Protein AF-A0A925IV11-F1 (afdb_monomer)

Structure (mmCIF, N/CA/C/O backbone):
data_AF-A0A925IV11-F1
#
_entry.id   AF-A0A925IV11-F1
#
loop_
_atom_site.group_PDB
_atom_site.id
_atom_site.type_symbol
_atom_site.label_atom_id
_atom_site.label_alt_id
_atom_site.label_comp_id
_atom_site.label_asym_id
_atom_site.label_entity_id
_atom_site.label_seq_id
_atom_site.pdbx_PDB_ins_code
_atom_site.Cartn_x
_atom_site.Cartn_y
_atom_site.Cartn_z
_atom_site.occupancy
_atom_site.B_iso_or_equiv
_atom_site.auth_seq_id
_atom_site.auth_comp_id
_atom_site.auth_asym_id
_atom_site.auth_atom_id
_atom_site.pdbx_PDB_model_num
ATOM 1 N N . ILE A 1 1 ? -16.206 -3.346 12.382 1.00 79.75 1 ILE A N 1
ATOM 2 C CA . ILE A 1 1 ? -15.760 -1.952 12.621 1.00 79.75 1 ILE A CA 1
ATOM 3 C C . ILE A 1 1 ? -15.870 -1.695 14.114 1.00 79.75 1 ILE A C 1
ATOM 5 O O . ILE A 1 1 ? -16.831 -2.162 14.714 1.00 79.75 1 ILE A O 1
ATOM 9 N N . PHE A 1 2 ? -14.886 -1.026 14.702 1.00 83.12 2 PHE A N 1
ATOM 10 C CA . PHE A 1 2 ? -14.838 -0.677 16.117 1.00 83.12 2 PHE A CA 1
ATOM 11 C C . PHE A 1 2 ? -14.960 0.840 16.259 1.00 83.12 2 PHE A C 1
ATOM 13 O O . PHE A 1 2 ? -14.288 1.586 15.542 1.00 83.12 2 PHE A O 1
ATOM 20 N N . MET A 1 3 ? -15.830 1.280 17.166 1.00 88.00 3 MET A N 1
ATOM 21 C CA . MET A 1 3 ? -16.155 2.688 17.392 1.00 88.00 3 MET A CA 1
ATOM 22 C C . MET A 1 3 ? -15.732 3.107 18.800 1.00 88.00 3 MET A C 1
ATOM 24 O O . MET A 1 3 ? -15.910 2.343 19.749 1.00 88.00 3 MET A O 1
ATOM 28 N N . LYS A 1 4 ? -15.252 4.341 18.948 1.00 81.88 4 LYS A N 1
ATOM 29 C CA . LYS A 1 4 ? -14.971 4.987 20.235 1.00 81.88 4 LYS A CA 1
ATOM 30 C C . LYS A 1 4 ? -15.491 6.420 20.188 1.00 81.88 4 LYS A C 1
ATOM 32 O O . LYS A 1 4 ? -15.199 7.143 19.245 1.00 81.88 4 LYS A O 1
ATOM 37 N N . GLU A 1 5 ? -16.308 6.816 21.167 1.00 83.12 5 GLU A N 1
ATOM 38 C CA . GLU A 1 5 ? -16.880 8.178 21.244 1.00 83.12 5 GLU A CA 1
ATOM 39 C C . GLU A 1 5 ? -17.572 8.631 19.939 1.00 83.12 5 GLU A C 1
ATOM 41 O O . GLU A 1 5 ? -17.411 9.760 19.482 1.00 83.12 5 GLU A O 1
ATOM 46 N N . LYS A 1 6 ? -18.337 7.725 19.310 1.00 82.62 6 LYS A N 1
ATOM 47 C CA . LYS A 1 6 ? -19.011 7.932 18.009 1.00 82.62 6 LYS A CA 1
ATOM 48 C C . LYS A 1 6 ? -18.069 8.195 16.818 1.00 82.62 6 LYS A C 1
ATOM 50 O O . LYS A 1 6 ? -18.542 8.542 15.742 1.00 82.62 6 LYS A O 1
ATOM 55 N N . LYS A 1 7 ? -16.762 7.979 16.971 1.00 83.56 7 LYS A N 1
ATOM 56 C CA . LYS A 1 7 ? -15.768 8.013 15.890 1.00 83.56 7 LYS A CA 1
ATOM 57 C C . LYS A 1 7 ? -15.284 6.599 15.576 1.00 83.56 7 LYS A C 1
ATOM 59 O O . LYS A 1 7 ? -15.275 5.733 16.453 1.00 83.56 7 LYS A O 1
ATOM 64 N N . VAL A 1 8 ? -14.897 6.357 14.325 1.00 84.00 8 VAL A N 1
ATOM 65 C CA . VAL A 1 8 ? -14.253 5.095 13.935 1.00 84.00 8 VAL A CA 1
ATOM 66 C C . VAL A 1 8 ? -12.889 5.034 14.615 1.00 84.00 8 VAL A C 1
ATOM 68 O O . VAL A 1 8 ? -12.114 5.981 14.516 1.00 84.00 8 VAL A O 1
ATOM 71 N N . ASP A 1 9 ? -12.619 3.937 15.316 1.00 88.00 9 ASP A N 1
ATOM 72 C CA . ASP A 1 9 ? -11.349 3.680 16.005 1.00 88.00 9 ASP A CA 1
ATOM 73 C C . ASP A 1 9 ? -10.505 2.682 15.206 1.00 88.00 9 ASP A C 1
ATOM 75 O O . ASP A 1 9 ? -9.350 2.951 14.864 1.00 88.00 9 ASP A O 1
ATOM 79 N N . ARG A 1 10 ? -11.116 1.549 14.829 1.00 89.94 10 ARG A N 1
ATOM 80 C CA . ARG A 1 10 ? -10.475 0.487 14.043 1.00 89.94 10 ARG A CA 1
ATOM 81 C C . ARG A 1 10 ? -11.416 -0.110 13.008 1.00 89.94 10 ARG A C 1
ATOM 83 O O . ARG A 1 10 ? -12.591 -0.374 13.275 1.00 89.94 10 ARG A O 1
ATOM 90 N N . LEU A 1 11 ? -10.876 -0.424 11.838 1.00 90.81 11 LEU A N 1
ATOM 91 C CA . LEU A 1 11 ? -11.537 -1.244 10.827 1.00 90.81 11 LEU A CA 1
ATOM 92 C C . LEU A 1 11 ? -10.703 -2.501 10.609 1.00 90.81 11 LEU A C 1
ATOM 94 O O . LEU A 1 11 ? -9.496 -2.422 10.423 1.00 90.81 11 LEU A O 1
ATOM 98 N N . VAL A 1 12 ? -11.353 -3.661 10.660 1.00 90.81 12 VAL A N 1
ATOM 99 C CA . VAL A 1 12 ? -10.687 -4.954 10.493 1.00 90.81 12 VAL A CA 1
ATOM 100 C C . VAL A 1 12 ? -11.383 -5.713 9.381 1.00 90.81 12 VAL A C 1
ATOM 102 O O . VAL A 1 12 ? -12.593 -5.940 9.452 1.00 90.81 12 VAL A O 1
ATOM 105 N N . VAL A 1 13 ? -10.604 -6.125 8.388 1.00 88.50 13 VAL A N 1
ATOM 106 C CA . VAL A 1 13 ? -11.023 -7.028 7.317 1.00 88.50 13 VAL A CA 1
ATOM 107 C C . VAL A 1 13 ? -10.315 -8.357 7.535 1.00 88.50 13 VAL A C 1
ATOM 109 O O . VAL A 1 13 ? -9.086 -8.422 7.600 1.00 88.50 13 VAL A O 1
ATOM 112 N N . ARG A 1 14 ? -11.103 -9.422 7.692 1.00 84.88 14 ARG A N 1
ATOM 113 C CA . ARG A 1 14 ? -10.605 -10.788 7.866 1.00 84.88 14 ARG A CA 1
ATOM 114 C C . ARG A 1 14 ? -10.912 -11.563 6.593 1.00 84.88 14 ARG A C 1
ATOM 116 O O . ARG A 1 14 ? -12.083 -11.713 6.266 1.00 84.88 14 ARG A O 1
ATOM 123 N N . SER A 1 15 ? -9.869 -12.076 5.942 1.00 80.75 15 SER A N 1
ATOM 124 C CA . SER A 1 15 ? -9.886 -12.752 4.638 1.00 80.75 15 SER A CA 1
ATOM 125 C C . SER A 1 15 ? -9.870 -11.800 3.436 1.00 80.75 15 SER A C 1
ATOM 127 O O . SER A 1 15 ? -10.761 -10.972 3.278 1.00 80.75 15 SER A O 1
ATOM 129 N N . ASN A 1 16 ? -8.851 -11.958 2.581 1.00 82.75 16 ASN A N 1
ATOM 130 C CA . ASN A 1 16 ? -8.681 -11.296 1.278 1.00 82.75 16 ASN A CA 1
ATOM 131 C C . ASN A 1 16 ? -8.912 -9.776 1.286 1.00 82.75 16 ASN A C 1
ATOM 133 O O . ASN A 1 16 ? -9.686 -9.239 0.493 1.00 82.75 16 ASN A O 1
ATOM 137 N N . ALA A 1 17 ? -8.213 -9.071 2.171 1.00 87.25 17 ALA A N 1
ATOM 138 C CA . ALA A 1 17 ? -8.245 -7.621 2.185 1.00 87.25 17 ALA A CA 1
ATOM 139 C C . ALA A 1 17 ? -7.504 -7.059 0.967 1.00 87.25 17 ALA A C 1
ATOM 141 O O . ALA A 1 17 ? -6.340 -7.392 0.751 1.00 87.25 17 ALA A O 1
ATOM 142 N N . THR A 1 18 ? -8.173 -6.191 0.208 1.00 89.44 18 THR A N 1
ATOM 143 C CA . THR A 1 18 ? -7.596 -5.457 -0.923 1.00 89.44 18 THR A CA 1
ATOM 144 C C . THR A 1 18 ? -7.969 -3.982 -0.803 1.00 89.44 18 THR A C 1
ATOM 146 O O . THR A 1 18 ? -9.132 -3.652 -0.580 1.00 89.44 18 THR A O 1
ATOM 149 N N . ILE A 1 19 ? -6.986 -3.097 -0.938 1.00 89.12 19 ILE A N 1
ATOM 150 C CA . ILE A 1 19 ? -7.154 -1.646 -1.022 1.00 89.12 19 ILE A CA 1
ATOM 151 C C . ILE A 1 19 ? -6.654 -1.216 -2.393 1.00 89.12 19 ILE A C 1
ATOM 153 O O . ILE A 1 19 ? -5.526 -1.541 -2.765 1.00 89.12 19 ILE A O 1
ATOM 157 N N . LEU A 1 20 ? -7.481 -0.461 -3.109 1.00 89.94 20 LEU A N 1
ATOM 158 C CA . LEU A 1 20 ? -7.149 0.126 -4.401 1.00 89.94 20 LEU A CA 1
ATOM 159 C C . LEU A 1 20 ? -7.224 1.649 -4.292 1.00 89.94 20 LEU A C 1
ATOM 161 O O . LEU A 1 20 ? -8.189 2.186 -3.746 1.00 89.94 20 LEU A O 1
ATOM 165 N N . ASN A 1 21 ? -6.215 2.342 -4.810 1.00 87.19 21 ASN A N 1
ATOM 166 C CA . ASN A 1 21 ? -6.168 3.800 -4.859 1.00 87.19 21 ASN A CA 1
ATOM 167 C C . ASN A 1 21 ? -5.649 4.274 -6.219 1.00 87.19 21 ASN A C 1
ATOM 169 O O . ASN A 1 21 ? -4.687 3.719 -6.736 1.00 87.19 21 ASN A O 1
ATOM 173 N N . THR A 1 22 ? -6.249 5.318 -6.777 1.00 88.00 22 THR A N 1
ATOM 174 C CA . THR A 1 22 ? -5.872 5.900 -8.071 1.00 88.00 22 THR A CA 1
ATOM 175 C C . THR A 1 22 ? -6.183 7.394 -8.071 1.00 88.00 22 THR A C 1
ATOM 177 O O . THR A 1 22 ? -7.110 7.825 -7.380 1.00 88.00 22 THR A O 1
ATOM 180 N N . GLU A 1 23 ? -5.406 8.173 -8.824 1.00 84.88 23 GLU A N 1
ATOM 181 C CA . GLU A 1 23 ? -5.666 9.601 -9.056 1.00 84.88 23 GLU A CA 1
ATOM 182 C C . GLU A 1 23 ? -6.359 9.862 -10.403 1.00 84.88 23 GLU A C 1
ATOM 184 O O . GLU A 1 23 ? -7.065 10.859 -10.533 1.00 84.88 23 GLU A O 1
ATOM 189 N N . ASP A 1 24 ? -6.178 8.982 -11.391 1.00 86.62 24 ASP A N 1
ATOM 190 C CA . ASP A 1 24 ? -6.531 9.217 -12.799 1.00 86.62 24 ASP A CA 1
ATOM 191 C C . ASP A 1 24 ? -7.383 8.105 -13.433 1.00 86.62 24 ASP A C 1
ATOM 193 O O . ASP A 1 24 ? -7.729 8.200 -14.608 1.00 86.62 24 ASP A O 1
ATOM 197 N N . LEU A 1 25 ? -7.725 7.059 -12.668 1.00 87.94 25 LEU A N 1
ATOM 198 C CA . LEU A 1 25 ? -8.421 5.845 -13.123 1.00 87.94 25 LEU A CA 1
ATOM 199 C C . LEU A 1 25 ? -7.656 5.027 -14.181 1.00 87.94 25 LEU A C 1
ATOM 201 O O . LEU A 1 25 ? -8.174 4.016 -14.655 1.00 87.94 25 LEU A O 1
ATOM 205 N N . GLN A 1 26 ? -6.427 5.412 -14.529 1.00 89.00 26 GLN A N 1
ATOM 206 C CA . GLN A 1 26 ? -5.587 4.692 -15.481 1.00 89.00 26 GLN A CA 1
ATOM 207 C C . GLN A 1 26 ? -4.782 3.606 -14.771 1.00 89.00 26 GLN A C 1
ATOM 209 O O . GLN A 1 26 ? -4.778 2.448 -15.193 1.00 89.00 26 GLN A O 1
ATOM 214 N N . PHE A 1 27 ? -4.131 3.968 -13.665 1.00 92.50 27 PHE A N 1
ATOM 215 C CA . PHE A 1 27 ? -3.326 3.048 -12.871 1.00 92.50 27 PHE A CA 1
ATOM 216 C C . PHE A 1 27 ? -3.740 3.063 -11.408 1.00 92.50 27 PHE A C 1
ATOM 218 O O . PHE A 1 27 ? -4.143 4.081 -10.847 1.00 92.50 27 PHE A O 1
ATOM 225 N N . PHE A 1 28 ? -3.632 1.898 -10.776 1.00 92.00 28 PHE A N 1
ATOM 226 C CA . PHE A 1 28 ? -4.111 1.683 -9.421 1.00 92.00 28 PHE A CA 1
ATOM 227 C C . PHE A 1 28 ? -2.960 1.223 -8.545 1.00 92.00 28 PHE A C 1
ATOM 229 O O . PHE A 1 28 ? -2.364 0.174 -8.791 1.00 92.00 28 PHE A O 1
ATOM 236 N N . ASN A 1 29 ? -2.692 1.988 -7.494 1.00 92.38 29 ASN A N 1
ATOM 237 C CA . ASN A 1 29 ? -1.950 1.518 -6.340 1.00 92.38 29 ASN A CA 1
ATOM 238 C C . ASN A 1 29 ? -2.778 0.447 -5.629 1.00 92.38 29 ASN A C 1
ATOM 240 O O . ASN A 1 29 ? -3.985 0.610 -5.440 1.00 92.38 29 ASN A O 1
ATOM 244 N N . GLN A 1 30 ? -2.131 -0.643 -5.241 1.00 93.81 30 GLN A N 1
ATOM 245 C CA . GLN A 1 30 ? -2.789 -1.844 -4.739 1.00 93.81 30 GLN A CA 1
ATOM 246 C C . GLN A 1 30 ? -2.076 -2.305 -3.479 1.00 93.81 30 GLN A C 1
ATOM 248 O O . GLN A 1 30 ? -0.850 -2.401 -3.450 1.00 93.81 30 GLN A O 1
ATOM 253 N N . ILE A 1 31 ? -2.849 -2.614 -2.447 1.00 93.50 31 ILE A N 1
ATOM 254 C CA . ILE A 1 31 ? -2.369 -3.269 -1.233 1.00 93.50 31 ILE A CA 1
ATOM 255 C C . ILE A 1 31 ? -3.265 -4.473 -1.004 1.00 93.50 31 ILE A C 1
ATOM 257 O O . ILE A 1 31 ? -4.486 -4.331 -0.982 1.00 93.50 31 ILE A O 1
ATOM 261 N N . LYS A 1 32 ? -2.679 -5.650 -0.810 1.00 94.50 32 LYS A N 1
ATOM 262 C CA . LYS A 1 32 ? -3.429 -6.881 -0.574 1.00 94.50 32 LYS A CA 1
ATOM 263 C C . LYS A 1 32 ? -2.792 -7.721 0.520 1.00 94.50 32 LYS A C 1
ATOM 265 O O . LYS A 1 32 ? -1.574 -7.769 0.645 1.00 94.50 32 LYS A O 1
ATOM 270 N N . GLY A 1 33 ? -3.620 -8.416 1.289 1.00 94.31 33 GLY A N 1
ATOM 271 C CA . GLY A 1 33 ? -3.193 -9.387 2.294 1.00 94.31 33 GLY A CA 1
ATOM 272 C C . GLY A 1 33 ? -4.361 -10.214 2.816 1.00 94.31 33 GLY A C 1
ATOM 273 O O . GLY A 1 33 ? -5.519 -10.003 2.451 1.00 94.31 33 GLY A O 1
ATOM 274 N N . ARG A 1 34 ? -4.074 -11.188 3.676 1.00 93.88 34 ARG A N 1
ATOM 275 C CA . ARG A 1 34 ? -5.113 -12.021 4.295 1.00 93.88 34 ARG A CA 1
ATOM 276 C C . ARG A 1 34 ? -5.888 -11.257 5.363 1.00 93.88 34 ARG A C 1
ATOM 278 O 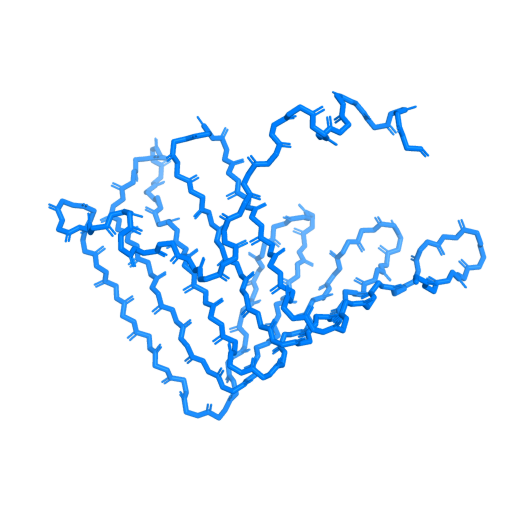O . ARG A 1 34 ? -7.098 -11.440 5.486 1.00 93.88 34 ARG A O 1
ATOM 285 N N . TYR A 1 35 ? -5.196 -10.417 6.119 1.00 94.38 35 TYR A N 1
ATOM 286 C CA . TYR A 1 35 ? -5.760 -9.604 7.184 1.00 94.38 35 TYR A CA 1
ATOM 287 C C . TYR A 1 35 ? -5.339 -8.158 6.988 1.00 94.38 35 TYR A C 1
ATOM 289 O O . TYR A 1 35 ? -4.171 -7.886 6.727 1.00 94.38 35 TYR A O 1
ATOM 297 N N . LEU A 1 36 ? -6.293 -7.247 7.134 1.00 94.50 36 LEU A N 1
ATOM 298 C CA . LEU A 1 36 ? -6.043 -5.814 7.166 1.00 94.50 36 LEU A CA 1
ATOM 299 C C . LEU A 1 36 ? -6.642 -5.254 8.442 1.00 94.50 36 LEU A C 1
ATOM 301 O O . LEU A 1 36 ? -7.817 -5.476 8.747 1.00 94.50 36 LEU A O 1
ATOM 305 N N . GLU A 1 37 ? -5.838 -4.477 9.142 1.00 95.25 37 GLU A N 1
ATOM 306 C CA . GLU A 1 37 ? -6.272 -3.675 10.262 1.00 95.25 37 GLU A CA 1
ATOM 307 C C . GLU A 1 37 ? -5.904 -2.210 10.045 1.00 95.25 37 GLU A C 1
ATOM 309 O O . GLU A 1 37 ? -4.740 -1.854 9.896 1.00 95.25 37 GLU A O 1
ATOM 314 N N . THR A 1 38 ? -6.914 -1.350 10.044 1.00 93.88 38 THR A N 1
ATOM 315 C CA . THR A 1 38 ? -6.787 0.093 9.859 1.00 93.88 38 THR A CA 1
ATOM 316 C C . THR A 1 38 ? -7.065 0.791 11.180 1.00 93.88 38 THR A C 1
ATOM 318 O O . THR A 1 38 ? -8.107 0.560 11.796 1.00 93.88 38 THR A O 1
ATOM 321 N N . PHE A 1 39 ? -6.156 1.672 11.589 1.00 93.94 39 PHE A N 1
ATOM 322 C CA . PHE A 1 39 ? -6.249 2.461 12.810 1.00 93.94 39 PHE A CA 1
ATOM 323 C C . PHE A 1 39 ? -6.513 3.928 12.486 1.00 93.94 39 PHE A C 1
ATOM 325 O O . PHE A 1 39 ? -5.855 4.526 11.624 1.00 93.94 39 PHE A O 1
ATOM 332 N N . PHE A 1 40 ? -7.446 4.513 13.228 1.00 92.00 40 PHE A N 1
ATOM 333 C CA . PHE A 1 40 ? -7.896 5.882 13.039 1.00 92.00 40 PHE A CA 1
ATOM 334 C C . PHE A 1 40 ? -7.501 6.756 14.231 1.00 92.00 40 PHE A C 1
ATOM 336 O O . PHE A 1 40 ? -7.509 6.328 15.384 1.00 92.00 40 PHE A O 1
ATOM 343 N N . ARG A 1 41 ? -7.153 8.010 13.950 1.00 89.69 41 ARG A N 1
ATOM 344 C CA . ARG A 1 41 ? -6.947 9.077 14.932 1.00 89.69 41 ARG A CA 1
ATOM 345 C C . ARG A 1 41 ? -7.610 10.323 14.376 1.00 89.69 41 ARG A C 1
ATOM 347 O O . ARG A 1 41 ? -7.349 10.688 13.237 1.00 89.69 41 ARG A O 1
ATOM 354 N N . GLU A 1 42 ? -8.499 10.936 15.156 1.00 87.31 42 GLU A N 1
ATOM 355 C CA . GLU A 1 42 ? -9.251 12.124 14.715 1.00 87.31 42 GLU A CA 1
ATOM 356 C C . GLU A 1 42 ? -9.967 11.907 13.367 1.00 87.31 42 GLU A C 1
ATOM 358 O O . GLU A 1 42 ? -9.971 12.766 12.492 1.00 87.31 42 GLU A O 1
ATOM 363 N N . SER A 1 43 ? -10.556 10.718 13.189 1.00 84.31 43 SER A N 1
ATOM 364 C CA . SER A 1 43 ? -11.236 10.298 11.953 1.00 84.31 43 SER A CA 1
ATOM 365 C C . SER A 1 43 ? -10.342 10.208 10.703 1.00 84.31 43 SER A C 1
ATOM 367 O O . SER A 1 43 ? -10.855 9.983 9.609 1.00 84.31 43 SER A O 1
ATOM 369 N N . LYS A 1 44 ? -9.016 10.323 10.843 1.00 88.62 44 LYS A N 1
ATOM 370 C CA . LYS A 1 44 ? -8.032 10.087 9.778 1.00 88.62 44 LYS A CA 1
ATOM 371 C C . LYS A 1 44 ? -7.307 8.764 10.003 1.00 88.62 44 LYS A C 1
ATOM 373 O O . LYS A 1 44 ? -7.031 8.385 11.142 1.00 88.62 44 LYS A O 1
ATOM 378 N N . ILE A 1 45 ? -6.971 8.066 8.922 1.00 91.25 45 ILE A N 1
ATOM 379 C CA . ILE A 1 45 ? -6.131 6.867 9.000 1.00 91.25 45 ILE A CA 1
ATOM 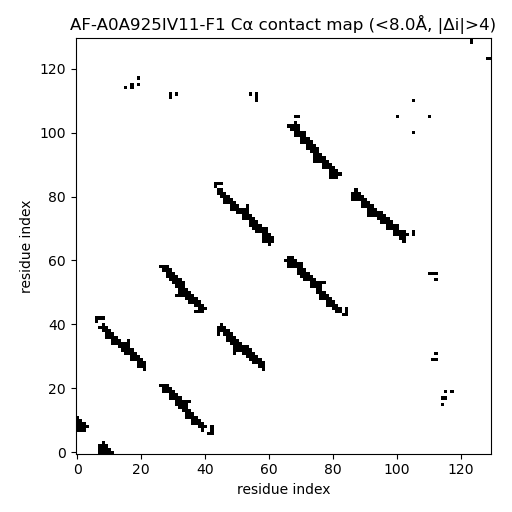380 C C . ILE A 1 45 ? -4.702 7.313 9.306 1.00 91.25 45 ILE A C 1
ATOM 382 O O . ILE A 1 45 ? -4.150 8.127 8.571 1.00 91.25 45 ILE A O 1
ATOM 386 N N . TYR A 1 46 ? -4.099 6.762 10.359 1.00 94.12 46 TYR A N 1
ATOM 387 C CA . TYR A 1 46 ? -2.683 7.007 10.671 1.00 94.12 46 TYR A CA 1
ATOM 388 C C . TYR A 1 46 ? -1.816 5.755 10.511 1.00 94.12 46 TYR A C 1
ATOM 390 O O . TYR A 1 46 ? -0.596 5.859 10.373 1.00 94.12 46 TYR A O 1
ATOM 398 N N . ARG A 1 47 ? -2.427 4.564 10.543 1.00 94.88 47 ARG A N 1
ATOM 399 C CA . ARG A 1 47 ? -1.721 3.292 10.390 1.00 94.88 47 ARG A CA 1
ATOM 400 C C . ARG A 1 47 ? -2.609 2.230 9.758 1.00 94.88 47 ARG A C 1
ATOM 402 O O . ARG A 1 47 ? -3.785 2.120 10.099 1.00 94.88 47 ARG A O 1
ATOM 409 N N . MET A 1 48 ? -2.021 1.412 8.897 1.00 95.00 48 MET A N 1
ATOM 410 C CA . MET A 1 48 ? -2.612 0.165 8.420 1.00 95.00 48 MET A CA 1
ATOM 411 C C . MET A 1 48 ? -1.619 -0.973 8.602 1.00 95.00 48 MET A C 1
ATOM 413 O O . MET A 1 48 ? -0.457 -0.830 8.243 1.00 95.00 48 MET A O 1
ATOM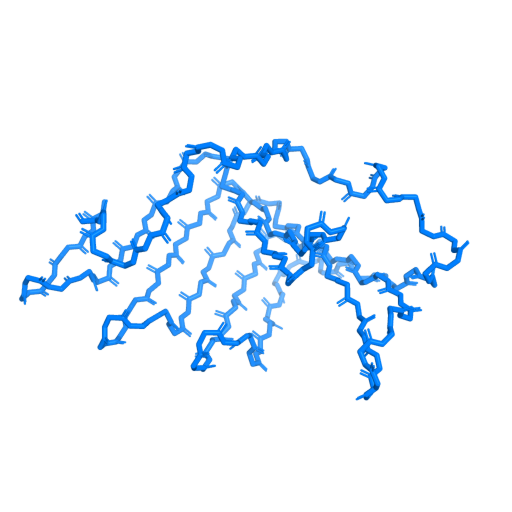 417 N N . ASP A 1 49 ? -2.077 -2.099 9.124 1.00 96.19 49 ASP A N 1
ATOM 418 C CA . ASP A 1 49 ? -1.305 -3.330 9.223 1.00 96.19 49 ASP A CA 1
ATOM 419 C C . ASP A 1 49 ? -1.918 -4.379 8.298 1.00 96.19 49 ASP A C 1
ATOM 421 O O . ASP A 1 49 ? -3.118 -4.646 8.355 1.00 96.19 49 ASP A O 1
ATOM 425 N N . VAL A 1 50 ? -1.086 -4.972 7.449 1.00 95.62 50 VAL A N 1
ATOM 426 C CA . VAL A 1 50 ? -1.464 -6.003 6.482 1.00 95.62 50 VAL A CA 1
ATOM 427 C C . VAL A 1 50 ? -0.665 -7.258 6.783 1.00 95.62 50 VAL A C 1
ATOM 429 O O . VAL A 1 50 ? 0.562 -7.226 6.762 1.00 95.62 50 VAL A O 1
ATOM 432 N N . ASP A 1 51 ? -1.352 -8.356 7.070 1.00 94.44 51 ASP A N 1
ATOM 433 C CA . ASP A 1 51 ? -0.748 -9.623 7.486 1.00 94.44 51 ASP A CA 1
ATOM 434 C C . ASP A 1 51 ? -1.218 -10.777 6.589 1.00 94.44 51 ASP A C 1
ATOM 436 O O . ASP A 1 51 ? -2.348 -10.792 6.086 1.00 94.44 51 ASP A O 1
ATOM 440 N N . GLY A 1 52 ? -0.340 -11.756 6.394 1.00 92.19 52 GLY A N 1
ATOM 441 C CA . GLY A 1 52 ? -0.545 -12.946 5.589 1.00 92.19 52 GLY A CA 1
ATOM 442 C C . GLY A 1 52 ? -0.421 -12.653 4.100 1.00 92.19 52 GLY A C 1
ATOM 443 O O . GLY A 1 52 ? -1.405 -12.289 3.454 1.00 92.19 52 GLY A O 1
ATOM 444 N N . ASN A 1 53 ? 0.770 -12.902 3.549 1.00 91.75 53 ASN A N 1
ATOM 445 C CA . ASN A 1 53 ? 1.109 -12.697 2.135 1.00 91.75 53 ASN A CA 1
ATOM 446 C C . ASN A 1 53 ? 0.782 -11.267 1.678 1.00 91.75 53 ASN A C 1
ATOM 448 O O . ASN A 1 53 ? 0.004 -11.071 0.735 1.00 91.75 53 ASN A O 1
ATOM 452 N N . ALA A 1 54 ? 1.336 -10.290 2.398 1.00 95.25 54 ALA A N 1
ATOM 453 C CA . ALA A 1 54 ? 1.188 -8.878 2.095 1.00 95.25 54 ALA A CA 1
ATOM 454 C C . ALA A 1 54 ? 1.869 -8.559 0.755 1.00 95.25 54 ALA A C 1
ATOM 456 O O . ALA A 1 54 ? 3.039 -8.879 0.549 1.00 95.25 54 ALA A O 1
ATOM 457 N N . GLN A 1 55 ? 1.123 -7.943 -0.156 1.00 95.12 55 GLN A N 1
ATOM 458 C CA . GLN A 1 55 ? 1.562 -7.562 -1.495 1.00 95.12 55 GLN A CA 1
ATOM 459 C C . GLN A 1 55 ? 1.214 -6.093 -1.739 1.00 95.12 55 GLN A C 1
ATOM 461 O O . GLN A 1 55 ? 0.098 -5.658 -1.446 1.00 95.12 55 GLN A O 1
ATOM 466 N N . ILE A 1 56 ? 2.162 -5.340 -2.289 1.00 94.75 56 ILE A N 1
ATOM 467 C CA . ILE A 1 56 ? 1.999 -3.954 -2.726 1.00 94.75 56 ILE A CA 1
ATOM 468 C C . ILE A 1 56 ? 2.354 -3.862 -4.202 1.00 94.75 56 ILE A C 1
ATOM 470 O O . ILE A 1 56 ? 3.378 -4.395 -4.630 1.00 94.75 56 ILE A O 1
ATOM 474 N N . VAL A 1 57 ? 1.550 -3.106 -4.943 1.00 95.56 57 VAL A N 1
ATOM 475 C CA . VAL A 1 57 ? 1.875 -2.591 -6.273 1.00 95.56 57 VAL A CA 1
ATOM 476 C C . VAL A 1 57 ? 1.704 -1.080 -6.218 1.00 95.56 57 VAL A C 1
ATOM 478 O O . VAL A 1 57 ? 0.608 -0.595 -5.947 1.00 95.56 57 VAL A O 1
ATOM 481 N N . TYR A 1 58 ? 2.789 -0.338 -6.417 1.00 93.31 58 TYR A N 1
ATOM 482 C CA . TYR A 1 58 ? 2.822 1.112 -6.274 1.00 93.31 58 TYR A CA 1
ATOM 483 C C . TYR A 1 58 ? 3.408 1.766 -7.524 1.00 93.31 58 TYR A C 1
ATOM 485 O O . TYR A 1 58 ? 4.535 1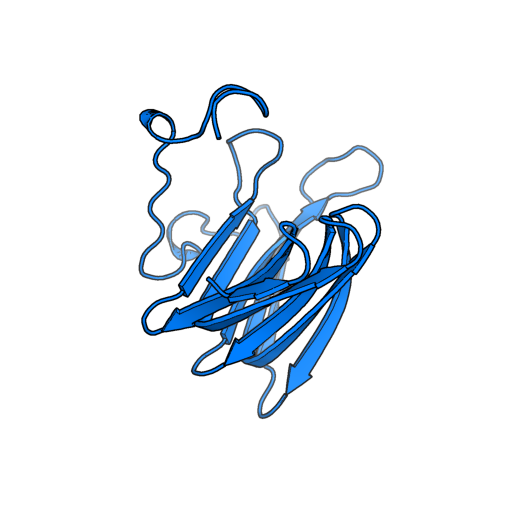.469 -7.926 1.00 93.31 58 TYR A O 1
ATOM 493 N N . TYR A 1 59 ? 2.642 2.663 -8.132 1.00 94.00 59 TYR A N 1
ATOM 494 C CA . TYR A 1 59 ? 3.042 3.406 -9.316 1.00 94.00 59 TYR A CA 1
ATOM 495 C C . TYR A 1 59 ? 3.860 4.630 -8.903 1.00 94.00 59 TYR A C 1
ATOM 497 O O . TYR A 1 59 ? 3.410 5.482 -8.140 1.00 94.00 59 TYR A O 1
ATOM 505 N N . LEU A 1 60 ? 5.096 4.685 -9.389 1.00 92.69 60 LEU A N 1
ATOM 506 C CA . LEU A 1 60 ? 6.048 5.750 -9.111 1.00 92.69 60 LEU A CA 1
ATOM 507 C C . LEU A 1 60 ? 5.888 6.851 -10.156 1.00 92.69 60 LEU A C 1
ATOM 509 O O . LEU A 1 60 ? 5.938 6.575 -11.358 1.00 92.69 60 LEU A O 1
ATOM 513 N N . THR A 1 61 ? 5.763 8.089 -9.691 1.00 92.62 61 THR A N 1
ATOM 514 C CA . THR A 1 61 ? 5.714 9.281 -10.540 1.00 92.62 61 THR A CA 1
ATOM 515 C C . THR A 1 61 ? 6.912 10.189 -10.288 1.00 92.62 61 THR A C 1
ATOM 517 O O . THR A 1 61 ? 7.455 10.222 -9.180 1.00 92.62 61 THR A O 1
ATOM 520 N N . ASP A 1 62 ? 7.313 10.954 -11.296 1.00 92.88 62 ASP A N 1
ATOM 521 C CA . ASP A 1 62 ? 8.284 12.035 -11.135 1.00 92.88 62 ASP A CA 1
ATOM 522 C C . ASP A 1 62 ? 7.640 13.333 -10.596 1.00 92.88 62 ASP A C 1
ATOM 524 O O . ASP A 1 62 ? 6.484 13.358 -10.163 1.00 92.88 62 ASP A O 1
ATOM 528 N N . LYS A 1 63 ? 8.412 14.430 -10.596 1.00 91.62 63 LYS A N 1
ATOM 529 C CA . LYS A 1 63 ? 7.956 15.753 -10.133 1.00 91.62 63 LYS A CA 1
ATOM 530 C C . LYS A 1 63 ? 6.871 16.368 -11.023 1.00 91.62 63 LYS A C 1
ATOM 532 O O . LYS A 1 63 ? 6.121 17.212 -10.541 1.00 91.62 63 LYS A O 1
ATOM 537 N N . GLU A 1 64 ? 6.791 15.955 -12.282 1.00 94.00 64 GLU A N 1
ATOM 538 C CA . GLU A 1 64 ? 5.796 16.398 -13.263 1.00 94.00 64 GLU A CA 1
ATOM 539 C C . GLU A 1 64 ? 4.572 15.467 -13.294 1.00 94.00 64 GLU A C 1
ATOM 541 O O . GLU A 1 64 ? 3.669 15.656 -14.104 1.00 94.00 64 GLU A O 1
ATOM 546 N N . LYS A 1 65 ? 4.508 14.501 -12.362 1.00 89.56 65 LYS A N 1
ATOM 547 C CA . LYS A 1 65 ? 3.491 13.446 -12.260 1.00 89.56 65 LYS A CA 1
ATOM 548 C C . LYS A 1 65 ? 3.509 12.431 -13.408 1.00 89.56 65 LYS A C 1
ATOM 550 O O . LYS A 1 65 ? 2.557 11.667 -13.551 1.00 89.56 65 LYS A O 1
ATOM 555 N N . ALA A 1 66 ? 4.581 12.356 -14.194 1.00 93.50 66 ALA A N 1
ATOM 556 C CA . ALA A 1 66 ? 4.716 11.312 -15.201 1.00 93.50 66 ALA A CA 1
ATOM 557 C C . ALA A 1 66 ? 5.068 9.972 -14.538 1.00 93.50 66 ALA A C 1
ATOM 559 O O . ALA A 1 66 ? 5.926 9.913 -13.655 1.00 93.50 66 ALA A O 1
ATOM 560 N N . TYR A 1 67 ? 4.421 8.883 -14.963 1.00 94.62 67 TYR A N 1
ATOM 561 C CA . TYR A 1 67 ? 4.723 7.539 -14.468 1.00 94.62 67 TYR A CA 1
ATOM 562 C C . TYR A 1 67 ? 6.076 7.049 -14.986 1.00 94.62 67 TYR A C 1
ATOM 564 O O . TYR A 1 67 ? 6.288 6.915 -16.190 1.00 94.62 67 TYR A O 1
ATOM 572 N N . ILE A 1 68 ? 6.980 6.721 -14.066 1.00 96.56 68 ILE A N 1
ATOM 573 C CA . ILE A 1 68 ? 8.356 6.308 -14.384 1.00 96.56 68 ILE A CA 1
ATOM 574 C C . ILE A 1 68 ? 8.613 4.824 -14.104 1.00 96.56 68 ILE A C 1
ATOM 576 O O . ILE A 1 68 ? 9.522 4.219 -14.678 1.00 96.56 68 ILE A O 1
ATOM 580 N N . GLY A 1 69 ? 7.785 4.194 -13.274 1.00 96.62 69 GLY A N 1
ATOM 581 C CA . GLY A 1 69 ? 7.882 2.767 -13.007 1.00 96.62 69 GLY A CA 1
ATOM 582 C C . GLY A 1 69 ? 6.863 2.266 -12.004 1.00 96.62 69 GLY A C 1
ATOM 583 O O . GLY A 1 69 ? 6.083 3.027 -11.439 1.00 96.62 69 GLY A O 1
ATOM 584 N N . VAL A 1 70 ? 6.902 0.962 -11.771 1.00 97.25 70 VAL A N 1
ATOM 585 C CA . VAL A 1 70 ? 6.045 0.273 -10.814 1.00 97.25 70 VAL A CA 1
ATOM 586 C C . VAL A 1 70 ? 6.926 -0.440 -9.802 1.00 97.25 70 VAL A C 1
ATOM 588 O O . VAL A 1 70 ? 7.724 -1.305 -10.164 1.00 97.25 70 VAL A O 1
ATOM 591 N N . ASN A 1 71 ? 6.798 -0.082 -8.529 1.00 95.56 71 ASN A N 1
ATOM 592 C CA . ASN A 1 71 ? 7.368 -0.859 -7.440 1.00 95.56 71 ASN A CA 1
ATOM 593 C C . ASN A 1 71 ? 6.380 -1.959 -7.045 1.00 95.56 71 ASN A C 1
ATOM 595 O O . ASN A 1 71 ? 5.224 -1.676 -6.739 1.00 95.56 71 ASN A O 1
ATOM 599 N N . THR A 1 72 ? 6.835 -3.206 -7.016 1.00 95.94 72 THR A N 1
ATOM 600 C CA . THR A 1 72 ? 6.086 -4.295 -6.389 1.00 95.94 72 THR A CA 1
ATOM 601 C C . THR A 1 72 ? 6.860 -4.807 -5.197 1.00 95.94 72 THR A C 1
ATOM 603 O O . THR A 1 72 ? 8.051 -5.099 -5.331 1.00 95.94 72 THR A O 1
ATOM 606 N N . THR A 1 73 ? 6.187 -4.974 -4.067 1.00 95.56 73 THR A N 1
ATOM 607 C CA . THR A 1 73 ? 6.799 -5.519 -2.857 1.00 95.56 73 THR A CA 1
ATOM 608 C C . THR A 1 73 ? 5.922 -6.615 -2.272 1.00 95.56 73 THR A C 1
ATOM 610 O O . THR A 1 73 ? 4.709 -6.461 -2.189 1.00 95.56 73 THR A O 1
ATOM 613 N N . GLU A 1 74 ? 6.536 -7.708 -1.838 1.00 95.88 74 GLU A N 1
ATOM 614 C CA . GLU A 1 74 ? 5.884 -8.807 -1.129 1.00 95.88 74 GLU A CA 1
ATOM 615 C C . GLU A 1 74 ? 6.588 -9.052 0.205 1.00 95.88 74 GLU A C 1
ATOM 617 O O . GLU A 1 74 ? 7.808 -8.926 0.292 1.00 95.88 74 GLU A O 1
ATOM 622 N N . ALA A 1 75 ? 5.831 -9.377 1.248 1.00 96.50 75 ALA A N 1
ATOM 623 C CA . ALA A 1 75 ? 6.350 -9.730 2.567 1.00 96.50 75 ALA A CA 1
ATOM 624 C C . ALA A 1 75 ? 5.304 -10.546 3.338 1.00 96.50 75 ALA A C 1
ATOM 626 O O . ALA A 1 75 ? 4.127 -10.581 2.969 1.00 96.50 75 ALA A O 1
ATOM 627 N N . SER A 1 76 ? 5.696 -11.164 4.453 1.00 96.00 76 SER A N 1
ATOM 628 C CA . SER A 1 76 ? 4.709 -11.843 5.307 1.00 96.00 76 SER A CA 1
ATOM 629 C C . SER A 1 76 ? 3.753 -10.838 5.950 1.00 96.00 76 SER A C 1
ATOM 631 O O . SER A 1 76 ? 2.544 -11.072 5.990 1.00 96.00 76 SER A O 1
ATOM 633 N N . ARG A 1 77 ? 4.288 -9.692 6.394 1.00 96.12 77 ARG A N 1
ATOM 634 C CA . ARG A 1 77 ? 3.529 -8.594 6.998 1.00 96.12 77 ARG A CA 1
ATOM 635 C C . ARG A 1 77 ? 4.074 -7.235 6.572 1.00 96.12 77 ARG A C 1
ATOM 637 O O . ARG A 1 77 ? 5.281 -7.061 6.410 1.00 96.12 77 ARG A O 1
ATOM 644 N N . MET A 1 78 ? 3.187 -6.252 6.464 1.00 96.75 78 MET A N 1
ATOM 645 C CA . MET A 1 78 ? 3.524 -4.854 6.211 1.00 96.75 78 MET A CA 1
ATOM 646 C C . MET A 1 78 ? 2.766 -3.915 7.145 1.00 96.75 78 MET A C 1
ATOM 648 O O . MET A 1 78 ? 1.603 -4.151 7.464 1.00 96.75 78 MET A O 1
ATOM 652 N N . SER A 1 79 ? 3.417 -2.830 7.553 1.00 96.56 79 SER A N 1
ATOM 653 C CA . SER A 1 79 ? 2.787 -1.708 8.249 1.00 96.56 79 SER A CA 1
ATOM 654 C C . SER A 1 79 ? 2.966 -0.437 7.433 1.00 96.56 79 SER A C 1
ATOM 656 O O . SER A 1 79 ? 4.084 -0.074 7.081 1.00 96.56 79 SER A O 1
ATOM 658 N N . PHE A 1 80 ? 1.865 0.248 7.166 1.00 94.12 80 PHE A N 1
ATOM 659 C CA . PHE A 1 80 ? 1.805 1.519 6.459 1.00 94.12 80 PHE A CA 1
ATOM 660 C C . PHE A 1 80 ? 1.505 2.610 7.469 1.00 94.12 80 PHE A C 1
ATOM 662 O O . PHE A 1 80 ? 0.555 2.488 8.243 1.00 94.12 80 PHE A O 1
ATOM 669 N N . PHE A 1 81 ? 2.280 3.683 7.441 1.00 94.81 81 PHE A N 1
ATOM 670 C CA . PHE A 1 81 ? 2.038 4.880 8.233 1.00 94.81 81 PHE A CA 1
ATOM 671 C C . PHE A 1 81 ? 1.580 5.990 7.305 1.00 94.81 81 PHE A C 1
ATOM 673 O O . PHE A 1 81 ? 2.099 6.133 6.196 1.00 94.81 81 PHE A O 1
ATOM 680 N N . LEU A 1 82 ? 0.562 6.727 7.741 1.00 91.62 82 LEU A N 1
ATOM 681 C CA . LEU A 1 82 ? -0.075 7.753 6.934 1.00 91.62 82 LEU A CA 1
ATOM 682 C C . LEU A 1 82 ? -0.088 9.085 7.677 1.00 91.62 82 LEU A C 1
ATOM 684 O O . LEU A 1 82 ? -0.329 9.135 8.884 1.00 91.62 82 LEU A O 1
ATOM 688 N N . ASN A 1 83 ? 0.121 10.162 6.925 1.00 88.44 83 ASN A N 1
ATOM 689 C CA . ASN A 1 83 ? -0.136 11.529 7.350 1.00 88.44 83 ASN A CA 1
ATOM 690 C C . ASN A 1 83 ? -0.954 12.240 6.268 1.00 88.44 83 ASN A C 1
ATOM 692 O O . ASN A 1 83 ? -0.624 12.144 5.088 1.00 88.44 83 ASN A O 1
ATOM 696 N N . ASP A 1 84 ? -2.042 12.904 6.661 1.00 84.00 84 ASP A N 1
ATOM 697 C CA . ASP A 1 84 ? -2.992 13.555 5.745 1.00 84.00 84 ASP A CA 1
ATOM 698 C C . ASP A 1 84 ? -3.384 12.686 4.536 1.00 84.00 84 ASP A C 1
ATOM 700 O O . ASP A 1 84 ? -3.346 13.113 3.383 1.00 84.00 84 ASP A O 1
ATOM 704 N N . ASN A 1 85 ? -3.762 11.434 4.819 1.00 74.62 85 ASN A N 1
ATOM 705 C CA . ASN A 1 85 ? -4.159 10.415 3.838 1.00 74.62 85 ASN A CA 1
ATOM 706 C C . ASN A 1 85 ? -3.073 10.029 2.816 1.00 74.62 85 ASN A C 1
ATOM 708 O O . ASN A 1 85 ? -3.361 9.308 1.863 1.00 74.62 85 ASN A O 1
ATOM 712 N N . LYS A 1 86 ? -1.822 10.452 3.020 1.00 80.88 86 LYS A N 1
ATOM 713 C CA . LYS A 1 86 ? -0.667 10.051 2.213 1.00 80.88 86 LYS A CA 1
ATOM 714 C C . LYS A 1 86 ? 0.195 9.075 2.991 1.00 80.88 86 LYS A C 1
ATOM 716 O O . LYS A 1 86 ? 0.437 9.271 4.179 1.00 80.88 86 LYS A O 1
ATOM 721 N N . ILE A 1 87 ? 0.672 8.033 2.318 1.00 85.31 87 ILE A N 1
ATOM 722 C CA . ILE A 1 87 ? 1.625 7.089 2.905 1.00 85.31 87 ILE A CA 1
ATOM 723 C C . ILE A 1 87 ? 2.955 7.817 3.111 1.00 85.31 87 ILE A C 1
ATOM 725 O O . ILE A 1 87 ? 3.505 8.385 2.170 1.00 85.31 87 ILE A O 1
ATOM 729 N N . THR A 1 88 ? 3.455 7.807 4.343 1.00 88.44 88 THR A N 1
ATOM 730 C CA . THR A 1 88 ? 4.735 8.420 4.720 1.00 88.44 88 THR A CA 1
ATOM 731 C C . THR A 1 88 ? 5.833 7.394 4.953 1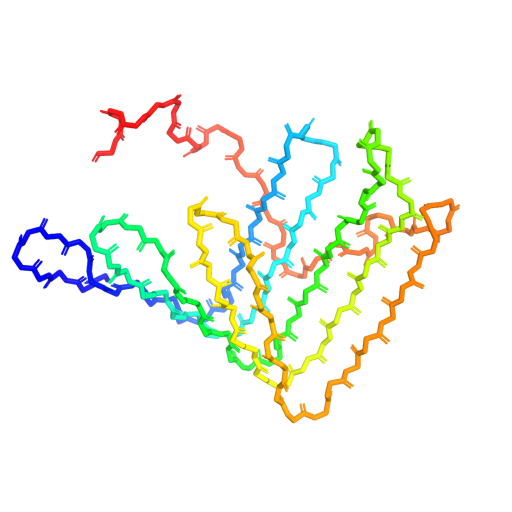.00 88.44 88 THR A C 1
ATOM 733 O O . THR A 1 88 ? 6.998 7.702 4.733 1.00 88.44 88 THR A O 1
ATOM 736 N N . ASP A 1 89 ? 5.477 6.188 5.397 1.00 90.69 89 ASP A N 1
ATOM 737 C CA . ASP A 1 89 ? 6.426 5.118 5.701 1.00 90.69 89 ASP A CA 1
ATOM 738 C C . ASP A 1 89 ? 5.771 3.755 5.459 1.00 90.69 89 ASP A C 1
ATOM 740 O O . ASP A 1 89 ? 4.581 3.561 5.734 1.00 90.69 89 ASP A O 1
ATOM 744 N N . ILE A 1 90 ? 6.555 2.806 4.949 1.00 91.88 90 ILE A N 1
ATOM 745 C CA . ILE A 1 90 ? 6.142 1.416 4.758 1.00 91.88 90 ILE A CA 1
ATOM 746 C C . ILE A 1 90 ? 7.207 0.532 5.392 1.00 91.88 90 ILE A C 1
ATOM 748 O O . ILE A 1 90 ? 8.364 0.531 4.974 1.00 91.88 90 ILE A O 1
ATOM 752 N N . ARG A 1 91 ? 6.804 -0.267 6.375 1.00 95.00 91 ARG A N 1
ATOM 753 C CA . ARG A 1 91 ? 7.670 -1.250 7.027 1.00 95.00 91 ARG A CA 1
ATOM 754 C C . ARG A 1 91 ? 7.275 -2.636 6.584 1.00 95.00 91 ARG A C 1
ATOM 756 O O . ARG A 1 91 ? 6.131 -3.039 6.769 1.00 95.00 91 ARG A O 1
ATOM 763 N N . CYS A 1 92 ? 8.232 -3.359 6.024 1.00 95.12 92 CYS A N 1
ATOM 764 C CA . CYS A 1 92 ? 8.044 -4.733 5.586 1.00 95.12 92 CYS A CA 1
ATOM 765 C C . CYS A 1 92 ? 8.723 -5.677 6.578 1.00 95.12 92 CYS A C 1
ATOM 767 O O . CYS A 1 92 ? 9.842 -5.419 7.020 1.00 95.12 92 CYS A O 1
ATOM 769 N N . TYR A 1 93 ? 8.053 -6.772 6.915 1.00 94.12 93 TYR A N 1
ATOM 770 C CA . TYR A 1 93 ? 8.510 -7.727 7.914 1.00 94.12 93 TYR A CA 1
ATOM 771 C C . TYR A 1 93 ? 8.506 -9.138 7.337 1.00 94.12 93 TYR A C 1
ATOM 773 O O . TYR A 1 93 ? 7.523 -9.545 6.720 1.00 94.12 93 TYR A O 1
ATOM 781 N N . GLN A 1 94 ? 9.587 -9.870 7.628 1.00 90.31 94 GLN A N 1
ATOM 782 C CA . GLN A 1 94 ? 9.833 -11.261 7.232 1.00 90.31 94 GLN A CA 1
ATOM 783 C C . GLN A 1 94 ? 9.824 -11.469 5.710 1.00 90.31 94 GLN A C 1
ATOM 785 O O . GLN A 1 94 ? 8.778 -11.466 5.060 1.00 90.31 94 GLN A O 1
ATOM 790 N N . GLU A 1 95 ? 11.028 -11.687 5.177 1.00 89.69 95 GLU A N 1
ATOM 791 C CA . GLU A 1 95 ? 11.289 -11.995 3.764 1.00 89.69 95 GLU A CA 1
ATOM 792 C C . GLU A 1 95 ? 10.766 -10.944 2.765 1.00 89.69 95 GLU A C 1
ATOM 794 O O . GLU A 1 95 ? 10.099 -11.303 1.792 1.00 89.69 95 GLU A O 1
ATOM 799 N N . PRO A 1 96 ? 11.057 -9.640 2.959 1.00 93.62 96 PRO A N 1
ATOM 800 C CA . PRO A 1 96 ? 10.641 -8.634 1.996 1.00 93.62 96 PRO A CA 1
ATOM 801 C C . PRO A 1 96 ? 11.333 -8.859 0.646 1.00 93.62 96 PRO A C 1
ATOM 803 O O . PRO A 1 96 ? 12.561 -8.891 0.557 1.00 93.62 96 PRO A O 1
ATOM 806 N N . LYS A 1 97 ? 10.542 -8.965 -0.419 1.00 95.62 97 LYS A N 1
ATOM 807 C CA . LYS A 1 97 ? 11.009 -9.003 -1.808 1.00 95.62 97 LYS A CA 1
ATOM 808 C C . LYS A 1 97 ? 10.436 -7.804 -2.534 1.00 95.62 97 LYS A C 1
ATOM 810 O O . LYS A 1 97 ? 9.228 -7.722 -2.721 1.00 95.62 97 LYS A O 1
ATOM 815 N N . SER A 1 98 ? 11.298 -6.878 -2.940 1.00 94.94 98 SER A N 1
ATOM 816 C CA . SER A 1 98 ? 10.901 -5.688 -3.692 1.00 94.94 98 SER A CA 1
ATOM 817 C C . SER A 1 98 ? 11.580 -5.670 -5.055 1.00 94.94 98 SER A C 1
ATOM 819 O O . SER A 1 98 ? 12.745 -6.049 -5.180 1.00 94.94 98 SER A O 1
ATOM 821 N N . LYS A 1 99 ? 10.859 -5.221 -6.079 1.00 96.00 99 LYS A N 1
ATOM 822 C CA . LYS A 1 99 ? 11.399 -4.951 -7.414 1.00 96.00 99 LYS A CA 1
ATOM 823 C C . LYS A 1 99 ? 10.767 -3.688 -7.980 1.00 96.00 99 LYS A C 1
ATOM 825 O O . LYS A 1 99 ? 9.599 -3.404 -7.727 1.00 96.00 99 LYS A O 1
ATOM 830 N N . VAL A 1 100 ? 11.539 -2.959 -8.776 1.00 96.81 100 VAL A N 1
ATOM 831 C CA . VAL A 1 100 ? 11.053 -1.820 -9.558 1.00 96.81 100 VAL A CA 1
ATOM 832 C C . VAL A 1 100 ? 11.100 -2.203 -11.028 1.00 96.81 100 VAL A C 1
ATOM 834 O O . VAL A 1 100 ? 12.141 -2.615 -11.536 1.00 96.81 100 VAL A O 1
ATOM 837 N N . ILE A 1 101 ? 9.962 -2.085 -11.701 1.00 96.94 101 ILE A N 1
ATOM 838 C CA . ILE A 1 101 ? 9.801 -2.367 -13.124 1.00 96.94 101 ILE A CA 1
ATOM 839 C C . ILE A 1 101 ? 9.660 -1.018 -13.837 1.00 96.94 101 ILE A C 1
ATOM 841 O O . ILE A 1 101 ? 8.764 -0.253 -13.481 1.00 96.94 101 ILE A O 1
ATOM 845 N N . PRO A 1 102 ? 10.520 -0.687 -14.818 1.00 96.88 102 PRO A N 1
ATOM 846 C CA 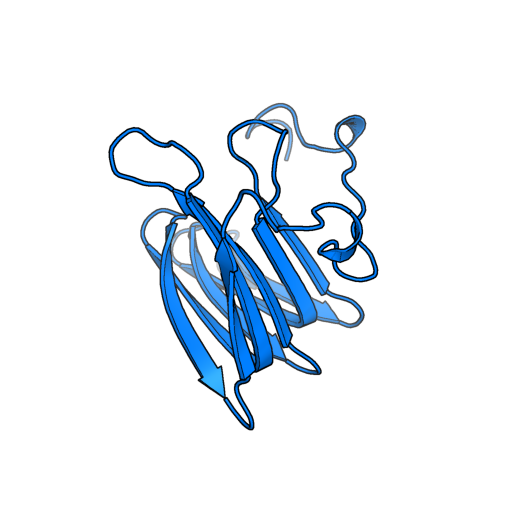. PRO A 1 102 ? 10.353 0.522 -15.619 1.00 96.88 102 PRO A CA 1
ATOM 847 C C . PRO A 1 102 ? 8.973 0.564 -16.272 1.00 96.88 102 PRO A C 1
ATOM 849 O O . PRO A 1 102 ? 8.496 -0.472 -16.737 1.00 96.88 102 PRO A O 1
ATOM 852 N N . MET A 1 103 ? 8.362 1.748 -16.353 1.00 95.69 103 MET A N 1
ATOM 853 C CA . MET A 1 103 ? 6.983 1.890 -16.839 1.00 95.69 103 MET A CA 1
ATOM 854 C C . MET A 1 103 ? 6.790 1.268 -18.230 1.00 95.69 103 MET A C 1
ATOM 856 O O . MET A 1 103 ? 5.841 0.533 -18.460 1.00 95.69 103 MET A O 1
ATOM 860 N N . SER A 1 104 ? 7.761 1.458 -19.126 1.00 95.56 104 SER A N 1
ATOM 861 C CA . SER A 1 104 ? 7.749 0.911 -20.491 1.00 95.56 104 SER A CA 1
ATOM 862 C C . SER A 1 104 ? 7.830 -0.618 -20.588 1.00 95.56 104 SER A C 1
ATOM 864 O O . SER A 1 104 ? 7.649 -1.168 -21.671 1.00 95.56 104 SER A O 1
ATOM 866 N N . LYS A 1 105 ? 8.138 -1.312 -19.487 1.00 96.50 105 LYS A N 1
ATOM 867 C CA . LYS A 1 105 ? 8.271 -2.776 -19.415 1.00 96.50 105 LYS A CA 1
ATOM 868 C C . LYS A 1 105 ? 7.236 -3.421 -18.493 1.00 96.50 105 LYS A C 1
ATOM 870 O O . LYS A 1 105 ? 7.293 -4.631 -18.281 1.00 96.50 105 LYS A O 1
ATOM 875 N N . ALA A 1 106 ? 6.356 -2.630 -17.886 1.00 95.50 106 ALA A N 1
ATOM 876 C CA . ALA A 1 106 ? 5.384 -3.120 -16.926 1.00 95.50 106 ALA A CA 1
ATOM 877 C C . ALA A 1 106 ? 4.198 -3.782 -17.642 1.00 95.50 106 ALA A C 1
ATOM 879 O O . ALA A 1 106 ? 3.524 -3.165 -18.460 1.00 95.50 106 ALA A O 1
ATOM 880 N N . ASP A 1 107 ? 3.924 -5.042 -17.303 1.00 95.38 107 ASP A N 1
ATOM 881 C CA . ASP A 1 107 ? 2.667 -5.702 -17.659 1.00 95.38 107 ASP A CA 1
ATOM 882 C C . ASP A 1 107 ? 1.595 -5.313 -16.633 1.00 95.38 107 ASP A C 1
ATOM 884 O O . ASP A 1 107 ? 1.466 -5.929 -15.577 1.00 95.38 107 ASP A O 1
ATOM 888 N N . HIS A 1 108 ? 0.862 -4.237 -16.911 1.00 92.69 108 HIS A N 1
ATOM 889 C CA . HIS A 1 108 ? -0.110 -3.665 -15.975 1.00 92.69 108 HIS A CA 1
ATOM 890 C C . HIS A 1 108 ? -1.264 -4.608 -15.629 1.00 92.69 108 HIS A C 1
ATOM 892 O O . HIS A 1 108 ? -1.774 -4.552 -14.509 1.00 92.69 108 HIS A O 1
ATOM 898 N N . GLU A 1 109 ? -1.649 -5.488 -16.554 1.00 91.25 109 GLU A N 1
ATOM 899 C CA . GLU A 1 109 ? -2.677 -6.495 -16.306 1.00 91.25 109 GLU A CA 1
ATOM 900 C C . GLU A 1 109 ? -2.128 -7.617 -15.422 1.00 91.25 109 GLU A C 1
ATOM 902 O O . GLU A 1 109 ? -2.743 -7.952 -14.409 1.00 91.25 109 GLU A O 1
ATOM 907 N N . GLY A 1 110 ? -0.927 -8.121 -15.722 1.00 91.94 110 GLY A N 1
ATOM 908 C CA . GLY A 1 110 ? -0.242 -9.119 -14.893 1.00 91.94 110 GLY A CA 1
ATOM 909 C C . GLY A 1 110 ? 0.148 -8.618 -13.497 1.00 91.94 110 GLY A C 1
ATOM 910 O O . GLY A 1 110 ? 0.374 -9.414 -12.587 1.00 91.94 110 GLY A O 1
ATOM 911 N N . LEU A 1 111 ? 0.206 -7.298 -13.302 1.00 93.00 111 LEU A N 1
ATOM 912 C CA . LEU A 1 111 ? 0.484 -6.657 -12.017 1.00 93.00 111 LEU A CA 1
ATOM 913 C C . LEU A 1 111 ? -0.750 -6.519 -11.115 1.00 93.00 111 LEU A C 1
ATOM 915 O O . LEU A 1 111 ? -0.603 -6.109 -9.965 1.00 93.00 111 LEU A O 1
ATOM 919 N N . LYS A 1 112 ? -1.963 -6.827 -11.582 1.00 93.00 112 LYS A N 1
ATOM 920 C CA . LYS A 1 112 ? -3.155 -6.785 -10.723 1.00 93.00 112 LYS A CA 1
ATOM 921 C C . LYS A 1 112 ? -3.091 -7.886 -9.665 1.00 93.00 112 LYS A C 1
ATOM 923 O O . LYS A 1 112 ? -2.913 -9.062 -9.973 1.00 93.00 112 LYS A O 1
ATOM 928 N N . VAL A 1 113 ? -3.259 -7.512 -8.398 1.00 91.06 113 VAL A N 1
ATOM 929 C CA . VAL A 1 113 ? -3.328 -8.482 -7.300 1.00 91.06 113 VAL A CA 1
ATOM 930 C C . VAL A 1 113 ? -4.598 -9.326 -7.417 1.00 91.06 113 VAL A C 1
ATOM 932 O O . VAL A 1 113 ? -5.651 -8.848 -7.840 1.00 91.06 113 VAL A O 1
ATOM 935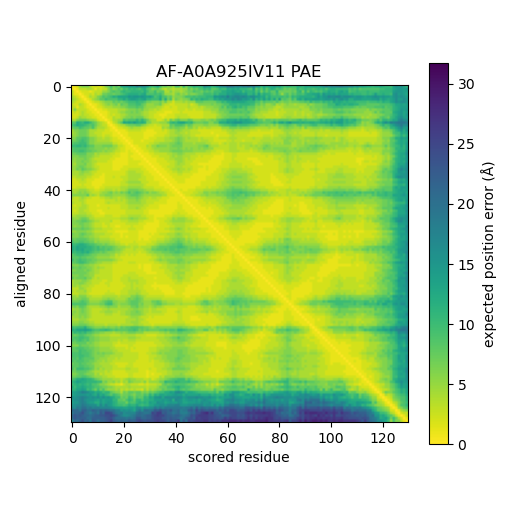 N N . ASN A 1 114 ? -4.529 -10.589 -6.995 1.00 84.19 114 ASN A N 1
ATOM 936 C CA . ASN A 1 114 ? -5.715 -11.445 -6.944 1.00 84.19 114 ASN A CA 1
ATOM 937 C C . ASN A 1 114 ? -6.820 -10.790 -6.106 1.00 84.19 114 ASN A C 1
ATOM 939 O O . ASN A 1 114 ? -6.584 -10.418 -4.955 1.00 84.19 114 ASN A O 1
ATOM 943 N N . GLY A 1 115 ? -8.026 -10.699 -6.672 1.00 78.25 115 GLY A N 1
ATOM 944 C CA . GLY A 1 115 ? -9.146 -9.989 -6.051 1.00 78.25 115 GLY A CA 1
ATOM 945 C C . GLY A 1 115 ? -9.218 -8.500 -6.397 1.00 78.25 115 GLY A C 1
ATOM 946 O O . GLY A 1 115 ? -10.007 -7.786 -5.781 1.00 78.25 115 GLY A O 1
ATOM 947 N N . PHE A 1 116 ? -8.443 -8.025 -7.380 1.00 84.31 116 PHE A N 1
ATOM 948 C CA . PHE A 1 116 ? -8.624 -6.697 -7.961 1.00 84.31 116 PHE A CA 1
ATOM 949 C C . PHE A 1 116 ? -10.039 -6.566 -8.541 1.00 84.31 116 PHE A C 1
ATOM 951 O O . PHE A 1 116 ? -10.359 -7.136 -9.583 1.00 84.31 116 PHE A O 1
ATOM 958 N N . ILE A 1 117 ? -10.893 -5.814 -7.850 1.00 81.50 117 ILE A N 1
ATOM 959 C CA . ILE A 1 117 ? -12.242 -5.471 -8.294 1.00 81.50 117 ILE A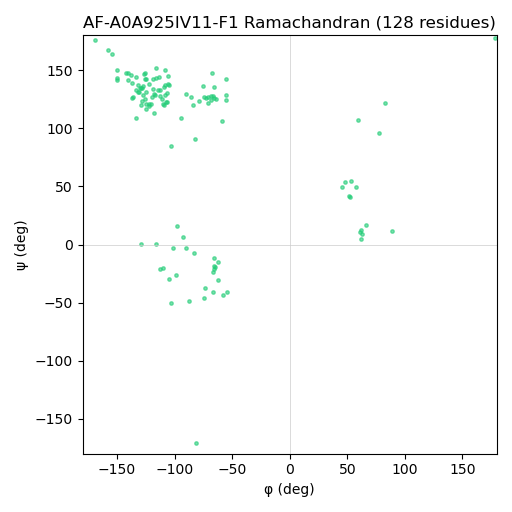 CA 1
ATOM 960 C C . ILE A 1 117 ? -12.416 -3.971 -8.066 1.00 81.50 117 ILE A C 1
ATOM 962 O O . ILE A 1 117 ? -12.525 -3.519 -6.925 1.00 81.50 117 ILE A O 1
ATOM 966 N N . TRP A 1 118 ? -12.444 -3.200 -9.152 1.00 79.31 118 TRP A N 1
ATOM 967 C CA . TRP A 1 118 ? -12.788 -1.782 -9.1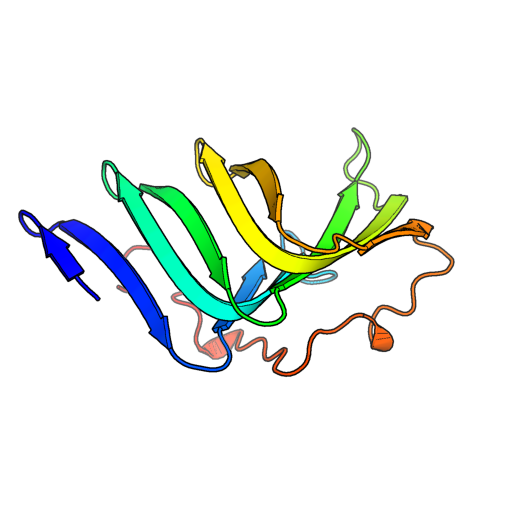08 1.00 79.31 118 TRP A CA 1
ATOM 968 C C . TRP A 1 118 ? -14.282 -1.614 -9.393 1.00 79.31 118 TRP A C 1
ATOM 970 O O . TRP A 1 118 ? -14.727 -1.841 -10.514 1.00 79.31 118 TRP A O 1
ATOM 980 N N . ASN A 1 119 ? -15.063 -1.257 -8.371 1.00 76.69 119 ASN A N 1
ATOM 981 C CA . ASN A 1 119 ? -16.504 -1.020 -8.499 1.00 76.69 119 ASN A CA 1
ATOM 982 C C . ASN A 1 119 ? -16.778 0.486 -8.515 1.00 76.69 119 ASN A C 1
ATOM 984 O O . ASN A 1 119 ? -17.079 1.058 -7.464 1.00 76.69 119 ASN A O 1
ATOM 988 N N . ASP A 1 120 ? -16.668 1.112 -9.685 1.00 70.56 120 ASP A N 1
ATOM 989 C CA . ASP A 1 120 ? -16.880 2.558 -9.839 1.00 70.56 120 ASP A CA 1
ATOM 990 C C . ASP A 1 120 ? -18.286 2.975 -9.366 1.00 70.56 120 ASP A C 1
ATOM 992 O O . ASP A 1 120 ? -18.436 3.871 -8.537 1.00 70.56 120 ASP A O 1
ATOM 996 N N . ASP A 1 121 ? -19.300 2.188 -9.736 1.00 71.94 121 ASP A N 1
ATOM 997 C CA . ASP A 1 121 ? -20.715 2.443 -9.425 1.00 71.94 121 ASP A CA 1
ATOM 998 C C . ASP A 1 121 ? -21.068 2.380 -7.929 1.00 71.94 121 ASP A C 1
ATOM 1000 O O . ASP A 1 121 ? -22.128 2.844 -7.510 1.00 71.94 121 ASP A O 1
ATOM 1004 N N . LYS A 1 122 ? -20.218 1.754 -7.105 1.00 67.19 122 LYS A N 1
ATOM 1005 C CA . LYS A 1 122 ? -20.466 1.573 -5.662 1.00 67.19 122 LYS A CA 1
ATOM 1006 C C . LYS A 1 122 ? -19.695 2.563 -4.798 1.00 67.19 122 LYS A C 1
ATOM 1008 O O . LYS A 1 122 ? -19.838 2.533 -3.573 1.00 67.19 122 LYS A O 1
ATOM 1013 N N . ARG A 1 123 ? -18.856 3.413 -5.395 1.00 64.44 123 ARG A N 1
ATOM 1014 C CA . ARG A 1 123 ? -18.119 4.436 -4.656 1.00 64.44 123 ARG A CA 1
ATOM 1015 C C . ARG A 1 123 ? -19.087 5.568 -4.278 1.00 64.44 123 ARG A C 1
ATOM 1017 O O . ARG A 1 123 ? -19.740 6.109 -5.166 1.00 64.44 123 ARG A O 1
ATOM 1024 N N . PRO A 1 124 ? -19.182 5.965 -2.994 1.00 59.31 124 PRO A N 1
ATOM 1025 C CA . PRO A 1 124 ? -19.971 7.130 -2.611 1.00 59.31 124 PRO A CA 1
ATOM 1026 C C . PRO A 1 124 ? -19.499 8.351 -3.402 1.00 59.31 124 PRO A C 1
ATOM 1028 O O . PRO A 1 124 ? -18.312 8.689 -3.375 1.00 59.31 124 PRO A O 1
ATOM 1031 N N . ALA A 1 125 ? -20.418 9.002 -4.116 1.00 59.84 125 ALA A N 1
ATOM 1032 C CA . ALA A 1 125 ? -20.095 10.146 -4.968 1.00 59.84 125 ALA A CA 1
ATOM 1033 C C . ALA A 1 125 ? -19.604 11.358 -4.155 1.00 59.84 125 ALA A C 1
ATOM 1035 O O . ALA A 1 125 ? -18.946 12.248 -4.691 1.00 59.84 125 ALA A O 1
ATOM 1036 N N . ASN A 1 126 ? -19.918 11.412 -2.856 1.00 49.81 126 ASN A N 1
ATOM 1037 C CA . ASN A 1 126 ? -19.491 12.476 -1.958 1.00 49.81 126 ASN A CA 1
ATOM 1038 C C . ASN A 1 126 ? -19.432 12.012 -0.491 1.00 49.81 126 ASN A C 1
ATOM 1040 O O . ASN A 1 126 ? -20.000 10.998 -0.099 1.00 49.81 126 ASN A O 1
ATOM 1044 N N . GLN A 1 127 ? -18.746 12.796 0.343 1.00 46.34 127 GLN A N 1
ATOM 1045 C CA . GLN A 1 127 ? -18.566 12.541 1.779 1.00 46.34 127 GLN A CA 1
ATOM 1046 C C . GLN A 1 127 ? -19.891 12.527 2.574 1.00 46.34 127 GLN A C 1
ATOM 1048 O O . GLN A 1 127 ? -19.913 12.054 3.703 1.00 46.34 127 GLN A O 1
ATOM 1053 N N . ALA A 1 128 ? -20.978 13.037 1.980 1.00 48.53 128 ALA A N 1
ATOM 1054 C CA . ALA A 1 128 ? -22.320 13.104 2.555 1.00 48.53 128 ALA A CA 1
ATOM 1055 C C . ALA A 1 128 ? -23.195 11.870 2.253 1.00 48.53 128 ALA A C 1
ATOM 1057 O O . ALA A 1 128 ? -24.327 11.812 2.723 1.00 48.53 128 ALA A O 1
ATOM 1058 N N . SER A 1 129 ? -22.705 10.906 1.463 1.00 40.09 129 SER A N 1
ATOM 1059 C CA . SER A 1 129 ? -23.415 9.650 1.159 1.00 40.09 129 SER A CA 1
ATOM 1060 C C . SER A 1 129 ? -22.964 8.456 2.024 1.00 40.09 129 SER A C 1
ATOM 1062 O O . SER A 1 129 ? -23.260 7.309 1.689 1.00 40.09 129 SER A O 1
ATOM 1064 N N . LEU A 1 130 ? -22.269 8.726 3.137 1.00 40.56 130 LEU A N 1
ATOM 1065 C CA . LEU A 1 130 ? -21.932 7.781 4.215 1.00 40.56 130 LEU A CA 1
ATOM 1066 C C . LEU A 1 130 ? -22.777 8.071 5.459 1.00 40.56 130 LEU A C 1
ATOM 1068 O O . LEU A 1 130 ? -23.156 7.089 6.134 1.00 40.56 130 LEU A O 1
#

Nearest PDB structures (foldseek):
  6o1t-assembly1_A  TM=4.148E-01  e=7.930E+00  Bos taurus
  5h2d-assembly1_A  TM=3.423E-01  e=7.528E+00  Kluyveromyces lactis NRRL Y-1140
  6s9s-assembly1_A  TM=2.975E-01  e=4.248E+00  Xenopus laevis

pLDDT: mean 88.05, std 11.32, range [40.09, 97.25]

Mean predicted aligned error: 5.92 Å

Sequence (130 aa):
IFMKEKKVDRLVVRSNATILNTEDLQFFNQIKGRYLETFFRESKIYRMDVDGNAQIVYYLTDKEKAYIGVNTTEASRMSFFLNDNKITDIRCYQEPKSKVIPMSKADHEGLKVNGFIWNDDKRPANQASL

Secondary structure (DSSP, 8-state):
-EEETTEEEEEEEEEEEEEEE-SSSSS-EEEEEEEEEEEEETTEEEEEEEEEEEEEEEEEE-TT--EEEEEEEEEEEEEEEEETTEEEEEEEESS-EEEEEEGGG--TTTTSPTT----GGGS-SSTT--

Foldseek 3Di:
DDDDPNADAKDKDAAWDKDWDDDPVPATWIWTARIKMFGDDPNDTFKIKHAHFIKTWDFDADPVRHTFWIKIKTARMKMFGDDPNDTDDIDGDHPIDIDIGTPVGDPRVVPDDPPDDDDPVPDPPDPVSD

Solvent-accessible surface area (backbone atoms only — not comparable to full-atom values): 7431 Å² total; per-residue (Å²): 115,40,71,51,95,94,36,63,37,36,41,69,39,80,61,71,26,69,47,79,48,61,94,75,83,79,59,65,30,38,41,36,14,34,29,31,40,39,37,40,55,97,78,38,56,42,36,37,41,28,34,52,65,14,37,37,34,40,74,38,56,53,96,86,64,48,72,58,22,35,39,37,38,37,18,42,27,35,39,37,32,32,54,95,83,37,81,76,46,76,48,69,38,66,78,65,48,72,48,76,38,50,45,96,74,52,58,70,75,82,60,56,58,93,83,75,73,88,61,73,92,75,53,66,92,46,91,86,70,116

Radius of gyration: 15.38 Å; Cα contacts (8 Å, |Δi|>4): 269; chains: 1; bounding box: 35×29×42 Å